Protein AF-E3S8G6-F1 (afdb_monomer_lite)

Organism: Pyrenophora teres f. teres (strain 0-1) (NCBI:txid861557)

Radius of gyration: 18.52 Å; chains: 1; bounding box: 47×44×38 Å

Structure (mmCIF, N/CA/C/O backbone):
data_AF-E3S8G6-F1
#
_entry.id   AF-E3S8G6-F1
#
loop_
_atom_site.group_PDB
_atom_site.id
_atom_site.type_symbol
_atom_site.label_atom_id
_atom_site.label_alt_id
_atom_site.label_comp_id
_atom_site.label_asym_id
_atom_site.label_entity_id
_atom_site.label_seq_id
_atom_site.pdbx_PDB_ins_code
_atom_site.Cartn_x
_atom_site.Cartn_y
_atom_site.Cartn_z
_atom_site.occupancy
_atom_site.B_iso_or_equiv
_atom_site.auth_seq_id
_atom_site.auth_comp_id
_atom_site.auth_asym_id
_atom_site.auth_atom_id
_atom_site.pdbx_PDB_model_num
ATOM 1 N N . SER A 1 1 ? -7.688 12.124 15.947 1.00 82.31 1 SER A N 1
ATOM 2 C CA . SER A 1 1 ? -6.945 12.184 14.666 1.00 82.31 1 SER A CA 1
ATOM 3 C C . SER A 1 1 ? -7.292 10.991 13.780 1.00 82.31 1 SER A C 1
ATOM 5 O O . SER A 1 1 ? -7.641 11.193 12.624 1.00 82.31 1 SER A O 1
ATOM 7 N N . ASP A 1 2 ? -7.275 9.770 14.323 1.00 87.44 2 ASP A N 1
ATOM 8 C CA . ASP A 1 2 ? -7.578 8.537 13.577 1.00 87.44 2 ASP A CA 1
ATOM 9 C C . ASP A 1 2 ? -9.004 8.498 13.005 1.00 87.44 2 ASP A C 1
ATOM 11 O O . ASP A 1 2 ? -9.159 8.309 11.802 1.00 87.44 2 ASP A O 1
ATOM 15 N N . ASP A 1 3 ? -10.029 8.768 13.822 1.00 86.94 3 ASP A N 1
ATOM 16 C CA . ASP A 1 3 ? -11.427 8.767 13.356 1.00 86.94 3 ASP A CA 1
ATOM 17 C C . ASP A 1 3 ? -11.673 9.793 12.244 1.00 86.94 3 ASP A C 1
ATOM 19 O O . ASP A 1 3 ? -12.422 9.531 11.305 1.00 86.94 3 ASP A O 1
ATOM 23 N N . GLN A 1 4 ? -10.993 10.945 12.312 1.00 89.44 4 GLN A N 1
ATOM 24 C CA . GLN A 1 4 ? -11.071 11.974 11.276 1.00 89.44 4 GLN A CA 1
ATOM 25 C C . GLN A 1 4 ? -10.463 11.485 9.958 1.00 89.44 4 GLN A C 1
ATOM 27 O O . GLN A 1 4 ? -11.096 11.627 8.921 1.00 89.44 4 GLN A O 1
ATOM 32 N N . GLU A 1 5 ? -9.272 10.876 9.986 1.00 89.81 5 GLU A N 1
ATOM 33 C CA . GLU A 1 5 ? -8.643 10.309 8.782 1.00 89.81 5 GLU A CA 1
ATOM 34 C C . GLU A 1 5 ? -9.530 9.219 8.161 1.00 89.81 5 GLU A C 1
ATOM 36 O O . GLU A 1 5 ? -9.729 9.195 6.947 1.00 89.81 5 GLU A O 1
ATOM 41 N N . ILE A 1 6 ? -10.101 8.329 8.978 1.00 91.50 6 ILE A N 1
ATOM 42 C CA . ILE A 1 6 ? -11.004 7.275 8.500 1.00 91.50 6 ILE A CA 1
ATOM 43 C C . ILE A 1 6 ? -12.270 7.877 7.886 1.00 91.50 6 ILE A C 1
ATOM 45 O O . ILE A 1 6 ? -12.623 7.515 6.764 1.00 91.50 6 ILE A O 1
ATOM 49 N N . SER A 1 7 ? -12.916 8.820 8.574 1.00 90.81 7 SER A N 1
ATOM 50 C CA . SER A 1 7 ? -14.113 9.509 8.082 1.00 90.81 7 SER A CA 1
ATOM 51 C C . SER A 1 7 ? -13.842 10.257 6.773 1.00 90.81 7 SER A C 1
ATOM 53 O O . SER A 1 7 ? -14.598 10.121 5.813 1.00 90.81 7 SER A O 1
ATOM 55 N N . ASP A 1 8 ? -12.711 10.960 6.677 1.00 91.50 8 ASP A N 1
ATOM 56 C CA . ASP A 1 8 ? -12.304 11.685 5.472 1.00 91.50 8 ASP A CA 1
ATOM 57 C C . ASP A 1 8 ? -12.075 10.738 4.285 1.00 91.50 8 ASP A C 1
ATOM 59 O O . ASP A 1 8 ? -12.489 11.026 3.158 1.00 91.50 8 ASP A O 1
ATOM 63 N N . LEU A 1 9 ? -11.413 9.599 4.513 1.00 91.38 9 LEU A N 1
ATOM 64 C CA . LEU A 1 9 ? -11.150 8.606 3.470 1.00 91.38 9 LEU A CA 1
ATOM 65 C C . LEU A 1 9 ? -12.433 7.898 3.014 1.00 91.38 9 LEU A C 1
ATOM 67 O O . LEU A 1 9 ? -12.609 7.684 1.811 1.00 91.38 9 LEU A O 1
ATOM 71 N N . VAL A 1 10 ? -13.341 7.586 3.942 1.00 92.31 10 VAL A N 1
ATOM 72 C CA . VAL A 1 10 ? -14.666 7.027 3.634 1.00 92.31 10 VAL A CA 1
ATOM 73 C C . VAL A 1 10 ? -15.509 8.043 2.863 1.00 92.31 10 VAL A C 1
ATOM 75 O O . VAL A 1 10 ? -16.046 7.708 1.810 1.00 92.31 10 VAL A O 1
ATOM 78 N N . GLY A 1 11 ? -15.557 9.302 3.308 1.00 90.94 11 GLY A N 1
ATOM 79 C CA . GLY A 1 11 ? -16.304 10.378 2.647 1.00 90.94 11 GLY A CA 1
ATOM 80 C C . GLY A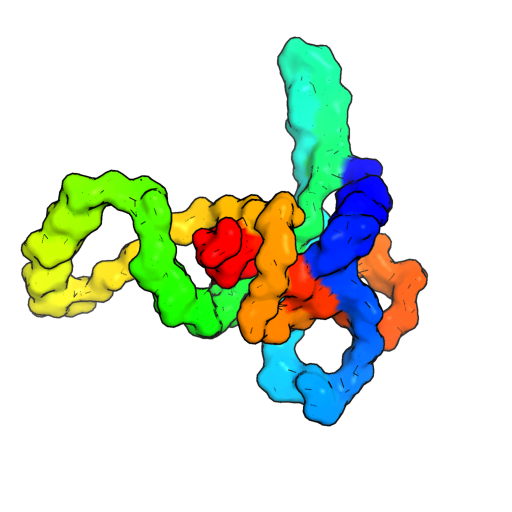 1 11 ? -15.817 10.675 1.225 1.00 90.94 11 GLY A C 1
ATOM 81 O O . GLY A 1 11 ? -16.601 11.053 0.358 1.00 90.94 11 GLY A O 1
ATOM 82 N N . ARG A 1 12 ? -14.530 10.438 0.942 1.00 90.12 12 ARG A N 1
ATOM 83 C CA . ARG A 1 12 ? -13.948 10.532 -0.411 1.00 90.12 12 ARG A CA 1
ATOM 84 C C . ARG A 1 12 ? -14.142 9.273 -1.262 1.00 90.12 12 ARG A C 1
ATOM 86 O O . ARG A 1 12 ? -13.749 9.268 -2.437 1.00 90.12 12 ARG A O 1
ATOM 93 N N . GLY A 1 13 ? -14.700 8.210 -0.687 1.00 91.62 13 GLY A N 1
ATOM 94 C CA . GLY A 1 13 ? -14.861 6.910 -1.331 1.00 91.62 13 GLY A CA 1
ATOM 95 C C . GLY A 1 13 ? -13.529 6.226 -1.638 1.00 91.62 13 GLY A C 1
ATOM 96 O O . GLY A 1 13 ? -13.418 5.540 -2.653 1.00 91.62 13 GLY A O 1
ATOM 97 N N . VAL A 1 14 ? -12.491 6.448 -0.821 1.00 91.94 14 VAL A N 1
ATOM 98 C CA . VAL A 1 14 ? -11.176 5.814 -1.027 1.00 91.94 14 VAL A CA 1
ATOM 99 C C . VAL A 1 14 ? -11.243 4.317 -0.758 1.00 91.94 14 VAL A C 1
ATOM 101 O O . VAL A 1 14 ? -10.601 3.532 -1.455 1.00 91.94 14 VAL A O 1
ATOM 104 N N . PHE A 1 15 ? -12.051 3.911 0.215 1.00 93.88 15 PHE A N 1
ATOM 105 C CA . PHE A 1 15 ? -12.361 2.518 0.490 1.00 93.88 15 PHE A CA 1
ATOM 106 C C . PHE A 1 15 ? -13.795 2.383 1.005 1.00 93.88 15 PHE A C 1
ATOM 108 O O . PHE A 1 15 ? -14.434 3.369 1.375 1.00 93.88 15 PHE A O 1
ATOM 115 N N . LYS A 1 16 ? -14.278 1.144 1.052 1.00 94.81 16 LYS A N 1
ATOM 116 C CA . LYS A 1 16 ? -15.536 0.759 1.699 1.00 94.81 16 LYS A CA 1
ATOM 117 C C . LYS A 1 16 ? -15.338 -0.475 2.571 1.00 94.81 16 LYS A C 1
ATOM 119 O O . LYS A 1 16 ? -14.364 -1.210 2.401 1.00 94.81 16 LYS A O 1
ATOM 124 N N . PHE A 1 17 ? -16.271 -0.695 3.487 1.00 95.00 17 PHE A N 1
ATOM 125 C CA . PHE A 1 17 ? -16.309 -1.886 4.327 1.00 95.00 17 PHE A CA 1
ATOM 126 C C . PHE A 1 17 ? -17.142 -2.973 3.648 1.00 95.00 17 PHE A C 1
ATOM 128 O O . PHE A 1 17 ? -18.256 -2.708 3.199 1.00 95.00 17 PHE A O 1
ATOM 135 N N . GLU A 1 18 ? -16.609 -4.188 3.571 1.00 94.81 18 GLU A N 1
ATOM 136 C CA . GLU A 1 18 ? -17.299 -5.345 2.996 1.00 94.81 18 GLU A CA 1
ATOM 137 C C . GLU A 1 18 ? -17.083 -6.583 3.859 1.00 94.81 18 GLU A C 1
ATOM 139 O O . GLU A 1 18 ? -15.996 -6.808 4.387 1.00 94.81 18 GLU A O 1
ATOM 144 N N . GLN A 1 19 ? -18.111 -7.419 3.984 1.00 95.06 19 GLN A N 1
ATOM 145 C CA . GLN A 1 19 ? -17.988 -8.684 4.697 1.00 95.06 19 GLN A CA 1
ATOM 146 C C . GLN A 1 19 ? -17.198 -9.690 3.853 1.00 95.06 19 GLN A C 1
ATOM 148 O O . GLN A 1 19 ? -17.402 -9.797 2.640 1.00 95.06 19 GLN A O 1
ATOM 153 N N . TYR A 1 20 ? -16.312 -10.463 4.485 1.00 94.06 20 TYR A N 1
ATOM 154 C CA . TYR A 1 20 ? -15.614 -11.540 3.794 1.00 94.06 20 TYR A CA 1
ATOM 155 C C . TYR A 1 20 ? -16.602 -12.544 3.182 1.00 94.06 20 TYR A C 1
ATOM 157 O O . TYR A 1 20 ? -17.445 -13.112 3.876 1.00 94.06 20 TYR A O 1
ATOM 165 N N . ASN A 1 21 ? -16.459 -12.786 1.878 1.00 93.25 21 ASN A N 1
ATOM 166 C CA . ASN A 1 21 ? -17.202 -13.788 1.132 1.00 93.25 21 ASN A CA 1
ATOM 167 C C . ASN A 1 21 ? -16.204 -14.716 0.437 1.00 93.25 21 ASN A C 1
ATOM 169 O O . ASN A 1 21 ? -15.461 -14.282 -0.438 1.00 93.25 21 ASN A O 1
ATOM 173 N N . GLU A 1 22 ? -16.205 -15.998 0.793 1.00 92.00 22 GLU A N 1
ATOM 174 C CA . GLU A 1 22 ? -15.256 -16.986 0.270 1.00 92.00 22 GLU A CA 1
ATOM 175 C C . GLU A 1 22 ? -15.305 -17.125 -1.260 1.00 92.00 22 GLU A C 1
ATOM 177 O O . GLU A 1 22 ? -14.261 -17.232 -1.903 1.00 92.00 22 GLU A O 1
ATOM 182 N N . LYS A 1 23 ? -16.494 -17.034 -1.871 1.00 90.44 23 LYS A N 1
ATOM 183 C CA . LYS A 1 23 ? -16.648 -17.147 -3.332 1.00 90.44 23 LYS A CA 1
ATOM 184 C C . LYS A 1 23 ? -15.999 -15.981 -4.077 1.00 90.44 23 LYS A C 1
ATOM 186 O O . LYS A 1 23 ? -15.457 -16.180 -5.160 1.00 90.44 23 LYS A O 1
ATOM 191 N N . LEU A 1 24 ? -16.070 -14.777 -3.508 1.00 88.19 24 LEU A N 1
ATOM 192 C CA . LEU A 1 24 ? -15.551 -13.554 -4.127 1.00 88.19 24 LEU A CA 1
ATOM 193 C C . LEU A 1 24 ? -14.091 -13.293 -3.745 1.00 88.19 24 LEU A C 1
ATOM 195 O O . LEU A 1 24 ? -13.304 -12.838 -4.568 1.00 88.19 24 LEU A O 1
ATOM 199 N N . HIS A 1 25 ? -13.725 -13.578 -2.497 1.00 92.06 25 HIS A N 1
ATOM 200 C CA . HIS A 1 25 ? -12.462 -13.149 -1.901 1.00 92.06 25 HIS A CA 1
ATOM 201 C C . HIS A 1 25 ? -11.467 -14.294 -1.702 1.00 92.06 25 HIS A C 1
ATOM 203 O O . HIS A 1 25 ? -10.288 -14.019 -1.517 1.00 92.06 25 HIS A O 1
ATOM 209 N N . GLY A 1 26 ? -11.882 -15.564 -1.779 1.00 87.75 26 GLY A N 1
ATOM 210 C CA . GLY A 1 26 ? -11.017 -16.707 -1.456 1.00 87.75 26 GLY A CA 1
ATOM 211 C C . GLY A 1 26 ? -9.777 -16.844 -2.350 1.00 87.75 26 GLY A C 1
ATOM 212 O O . GLY A 1 26 ? -8.779 -17.427 -1.940 1.00 87.75 26 GLY A O 1
ATOM 213 N N . ARG A 1 27 ? -9.809 -16.274 -3.562 1.00 89.31 27 ARG A N 1
ATOM 214 C CA . ARG A 1 27 ? -8.661 -16.229 -4.490 1.00 89.31 27 ARG A CA 1
ATOM 215 C C . ARG A 1 27 ? -7.914 -14.894 -4.475 1.00 89.31 27 ARG A C 1
ATOM 217 O O . ARG A 1 27 ? -6.881 -14.769 -5.129 1.00 89.31 27 ARG A O 1
ATOM 224 N N . ILE A 1 28 ? -8.436 -13.892 -3.770 1.00 90.19 28 ILE A N 1
ATOM 225 C CA . ILE A 1 28 ? -7.861 -12.550 -3.703 1.00 90.19 28 ILE A CA 1
ATOM 226 C C . ILE A 1 28 ? -6.995 -12.468 -2.453 1.00 90.19 28 ILE A C 1
ATOM 228 O O . ILE A 1 28 ? -7.409 -12.817 -1.349 1.00 90.19 28 ILE A O 1
ATOM 232 N N . ARG A 1 29 ? -5.772 -11.969 -2.610 1.00 90.69 29 ARG A N 1
ATOM 233 C CA . ARG A 1 29 ? -4.898 -11.729 -1.467 1.00 90.69 29 ARG A CA 1
ATOM 234 C C . ARG A 1 29 ? -5.466 -10.606 -0.599 1.00 90.69 29 ARG A C 1
ATOM 236 O O . ARG A 1 29 ? -5.666 -9.495 -1.080 1.00 90.69 29 ARG A O 1
ATOM 243 N N . ILE A 1 30 ? -5.623 -10.880 0.693 1.00 94.31 30 ILE A N 1
ATOM 244 C CA . ILE A 1 30 ? -6.017 -9.880 1.687 1.00 94.31 30 ILE A CA 1
ATOM 245 C C . ILE A 1 30 ? -4.754 -9.336 2.363 1.00 94.31 30 ILE A C 1
ATOM 247 O O . ILE A 1 30 ? -3.955 -10.078 2.939 1.00 94.31 30 ILE A O 1
ATOM 251 N N . PHE A 1 31 ? -4.540 -8.029 2.262 1.00 94.38 31 PHE A N 1
ATOM 252 C CA . PHE A 1 31 ? -3.405 -7.340 2.864 1.00 94.38 31 PHE A CA 1
ATOM 253 C C . PHE A 1 31 ? -3.662 -7.017 4.338 1.00 94.38 31 PHE A C 1
ATOM 255 O O . PHE A 1 31 ? -4.794 -6.898 4.793 1.00 94.38 31 PHE A O 1
ATOM 262 N N . LYS A 1 32 ? -2.596 -6.816 5.109 1.00 94.31 32 LYS A N 1
ATOM 263 C CA . LYS A 1 32 ? -2.717 -6.179 6.426 1.00 94.31 32 LYS A CA 1
ATOM 264 C C . LYS A 1 32 ? -2.821 -4.666 6.246 1.00 94.31 32 LYS A C 1
ATOM 266 O O . LYS A 1 32 ? -2.263 -4.123 5.290 1.00 94.31 32 LYS A O 1
ATOM 271 N N . SER A 1 33 ? -3.461 -3.976 7.178 1.00 94.12 33 SER A N 1
ATOM 272 C CA . SER A 1 33 ? -3.449 -2.514 7.249 1.00 94.12 33 SER A CA 1
ATOM 273 C C . SER A 1 33 ? -2.982 -2.052 8.630 1.00 94.12 33 SER A C 1
ATOM 275 O O . SER A 1 33 ? -2.859 -2.855 9.555 1.00 94.12 33 SER A O 1
ATOM 277 N N . ARG A 1 34 ? -2.606 -0.778 8.749 1.00 93.62 34 ARG A N 1
ATOM 278 C CA . ARG A 1 34 ? -2.321 -0.130 10.036 1.00 93.62 34 ARG A CA 1
ATOM 279 C C . ARG A 1 34 ? -2.508 1.376 9.936 1.00 93.62 34 ARG A C 1
ATOM 281 O O . ARG A 1 34 ? -2.286 1.946 8.864 1.00 93.62 34 ARG A O 1
ATOM 288 N N . LEU A 1 35 ? -2.805 2.013 11.060 1.00 92.44 35 LEU A N 1
ATOM 289 C CA . LEU A 1 35 ? -2.700 3.460 11.195 1.00 92.44 35 LEU A CA 1
ATOM 290 C C . LEU A 1 35 ? -1.260 3.852 11.544 1.00 92.44 35 LEU A C 1
ATOM 292 O O . LEU A 1 35 ? -0.569 3.187 12.316 1.00 92.44 35 LEU A O 1
ATOM 296 N N . VAL A 1 36 ? -0.773 4.916 10.914 1.00 90.81 36 VAL A N 1
ATOM 297 C CA . VAL A 1 36 ? 0.539 5.510 11.184 1.00 90.81 36 VAL A CA 1
ATOM 298 C C . VAL A 1 36 ? 0.314 6.939 11.644 1.00 90.81 36 VAL A C 1
ATOM 300 O O . VAL A 1 36 ? -0.217 7.752 10.892 1.00 90.81 36 VAL A O 1
ATOM 303 N N . ARG A 1 37 ? 0.741 7.237 12.871 1.00 91.19 37 ARG A N 1
ATOM 304 C CA . ARG A 1 37 ? 0.566 8.542 13.512 1.00 91.19 37 ARG A CA 1
ATOM 305 C C . ARG A 1 37 ? 1.864 9.339 13.458 1.00 91.19 37 ARG A C 1
ATOM 307 O O . ARG A 1 37 ? 2.947 8.794 13.660 1.00 91.19 37 ARG A O 1
ATOM 314 N N . GLU A 1 38 ? 1.753 10.632 13.195 1.00 90.00 38 GLU A N 1
ATOM 315 C CA . GLU A 1 38 ? 2.875 11.564 13.166 1.00 90.00 38 GLU A CA 1
ATOM 316 C C . GLU A 1 38 ? 2.441 12.933 13.703 1.00 90.00 38 GLU A C 1
ATOM 318 O O . GLU A 1 38 ? 1.345 13.407 13.412 1.00 90.00 38 GLU A O 1
ATOM 323 N N . VAL A 1 39 ? 3.322 13.607 14.447 1.00 90.12 39 VAL A N 1
ATOM 324 C CA . VAL A 1 39 ? 3.113 15.001 14.863 1.00 90.12 39 VAL A CA 1
ATOM 325 C C . VAL A 1 39 ? 3.762 15.939 13.845 1.00 90.12 39 VAL A C 1
ATOM 327 O O . VAL A 1 39 ? 4.980 15.904 13.638 1.00 90.12 39 VAL A O 1
ATOM 330 N N . LYS A 1 40 ? 2.953 16.793 13.212 1.00 88.19 40 LYS A N 1
ATOM 331 C CA . LYS A 1 40 ? 3.378 17.821 12.246 1.00 88.19 40 LYS A CA 1
ATOM 332 C C . LYS A 1 40 ? 3.329 19.216 12.876 1.00 88.19 40 LYS A C 1
ATOM 334 O O . LYS A 1 40 ? 2.774 19.386 13.951 1.00 88.19 40 LYS A O 1
ATOM 339 N N . GLY A 1 41 ? 3.928 20.213 12.216 1.00 85.25 41 GLY A N 1
ATOM 340 C CA . GLY A 1 41 ? 3.870 21.612 12.672 1.00 85.25 41 GLY A CA 1
ATOM 341 C C . GLY A 1 41 ? 4.703 21.914 13.923 1.00 85.25 41 GLY A C 1
ATOM 342 O O . GLY A 1 41 ? 4.372 22.832 14.663 1.00 85.25 41 GLY A O 1
ATOM 343 N N . LYS A 1 42 ? 5.778 21.147 14.167 1.00 85.38 42 LYS A N 1
ATOM 344 C CA . LYS A 1 42 ? 6.588 21.218 15.401 1.00 85.38 42 LYS A CA 1
ATOM 345 C C . LYS A 1 42 ? 7.149 22.612 15.719 1.00 85.38 42 LYS A C 1
ATOM 347 O O . LYS A 1 42 ? 7.363 22.912 16.882 1.00 85.38 42 LYS A O 1
ATOM 352 N N . THR A 1 43 ? 7.397 23.435 14.703 1.00 85.50 43 THR A N 1
ATOM 353 C CA . THR A 1 43 ? 7.960 24.788 14.837 1.00 85.50 43 THR A CA 1
ATOM 354 C C . THR A 1 43 ? 6.914 25.885 15.024 1.00 85.50 43 THR A C 1
ATOM 356 O O . THR A 1 43 ? 7.280 27.001 15.370 1.00 85.50 43 THR A O 1
ATOM 359 N N . THR A 1 44 ? 5.6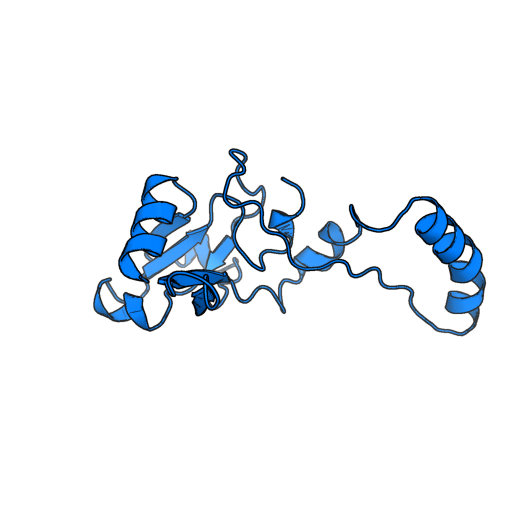31 25.600 14.786 1.00 87.56 44 THR A N 1
ATOM 360 C CA . THR A 1 44 ? 4.545 26.582 14.908 1.00 87.56 44 THR A CA 1
ATOM 361 C C . THR A 1 44 ? 3.501 26.096 15.905 1.00 87.56 44 THR A C 1
ATOM 363 O O . THR A 1 44 ? 3.624 26.342 17.100 1.00 87.56 44 THR A O 1
ATOM 366 N N . LYS A 1 45 ? 2.487 25.368 15.431 1.00 88.62 45 LYS A N 1
ATOM 367 C CA . LYS A 1 45 ? 1.451 24.740 16.247 1.00 88.62 45 LYS A CA 1
ATOM 368 C C . LYS A 1 45 ? 1.445 23.240 15.947 1.00 88.62 45 LYS A C 1
ATOM 370 O O . LYS A 1 45 ? 0.988 22.851 14.867 1.00 88.62 45 LYS A O 1
ATOM 375 N N . PRO A 1 46 ? 1.953 22.403 16.867 1.00 89.88 46 PRO A N 1
ATOM 376 C CA . PRO A 1 46 ? 1.945 20.962 16.690 1.00 89.88 46 PRO A CA 1
ATOM 377 C C . PRO A 1 46 ? 0.522 20.432 16.500 1.00 89.88 46 PRO A C 1
ATOM 379 O O . PRO A 1 46 ? -0.393 20.828 17.221 1.00 89.88 46 PRO A O 1
ATOM 382 N N . TYR A 1 47 ? 0.337 19.530 15.540 1.00 90.12 47 TYR A N 1
ATOM 383 C CA . TYR A 1 47 ? -0.929 18.832 15.334 1.00 90.12 47 TYR A CA 1
ATOM 384 C C . TYR A 1 47 ? -0.702 17.358 15.000 1.00 90.12 47 TYR A C 1
ATOM 386 O O . TYR A 1 47 ? 0.278 16.987 14.346 1.00 90.12 47 TYR A O 1
ATOM 394 N N . GLU A 1 48 ? -1.626 16.515 15.455 1.00 90.62 48 GLU A N 1
ATOM 395 C CA . GLU A 1 48 ? -1.602 15.076 15.209 1.00 90.62 48 GLU A CA 1
ATOM 396 C C . GLU A 1 48 ? -2.164 14.748 13.832 1.00 90.62 48 GLU A C 1
ATOM 398 O O . GLU A 1 48 ? -3.298 15.103 13.500 1.00 90.62 48 GLU A O 1
ATOM 403 N N . LYS A 1 49 ? -1.396 13.998 13.049 1.00 90.25 49 LYS A N 1
ATOM 404 C CA . LYS A 1 49 ? -1.815 13.482 11.754 1.00 90.25 49 LYS A CA 1
ATOM 405 C C . LYS A 1 49 ? -1.773 11.964 11.769 1.00 90.25 49 LYS A C 1
ATOM 407 O O . LYS A 1 49 ? -0.733 11.381 12.068 1.00 90.25 49 LYS A O 1
ATOM 412 N N . SER A 1 50 ? -2.878 11.341 11.392 1.00 91.69 50 SER A N 1
ATOM 413 C CA . SER A 1 50 ? -2.951 9.903 11.159 1.00 91.69 50 SER A CA 1
ATOM 414 C C . SER A 1 50 ? -2.965 9.600 9.667 1.00 91.69 50 SER A C 1
ATOM 416 O O . SER A 1 50 ? -3.346 10.446 8.860 1.00 91.69 50 SER A O 1
ATOM 418 N N . ARG A 1 51 ? -2.491 8.417 9.285 1.00 90.69 51 ARG A N 1
ATOM 419 C CA . ARG A 1 51 ? -2.548 7.900 7.914 1.00 90.69 51 ARG A CA 1
ATOM 420 C C . ARG A 1 51 ? -2.900 6.430 7.944 1.00 90.69 51 ARG A C 1
ATOM 422 O O . ARG A 1 51 ? -2.173 5.643 8.554 1.00 90.69 51 ARG A O 1
ATOM 429 N N . LEU A 1 52 ? -3.939 6.043 7.214 1.00 92.25 52 LEU A N 1
ATOM 430 C CA . LEU A 1 52 ? -4.209 4.633 6.951 1.00 92.25 52 LEU A CA 1
ATOM 431 C C . LEU A 1 52 ? -3.245 4.108 5.881 1.00 92.25 52 LEU A C 1
ATOM 433 O O . LEU A 1 52 ? -3.103 4.688 4.804 1.00 92.25 52 LEU A O 1
ATOM 437 N N . VAL A 1 53 ? -2.564 3.003 6.182 1.00 91.19 53 VAL A N 1
ATOM 438 C CA . VAL A 1 53 ? -1.527 2.432 5.319 1.00 91.19 53 VAL A CA 1
ATOM 439 C C . VAL A 1 53 ? -1.778 0.948 5.076 1.00 91.19 53 VAL A C 1
ATOM 441 O O . VAL A 1 53 ? -1.929 0.173 6.022 1.00 91.19 53 VAL A O 1
ATOM 444 N N . ILE A 1 54 ? -1.727 0.535 3.807 1.00 91.94 54 ILE A N 1
ATOM 445 C CA . ILE A 1 54 ? -1.805 -0.876 3.413 1.00 91.94 54 ILE A CA 1
ATOM 446 C C . ILE A 1 54 ? -0.409 -1.500 3.417 1.00 91.94 54 ILE A C 1
ATOM 448 O O . ILE A 1 54 ? 0.565 -0.927 2.936 1.00 91.94 54 ILE A O 1
ATOM 452 N N . GLN A 1 55 ? -0.266 -2.708 3.948 1.00 89.75 55 GLN A N 1
ATOM 453 C CA . GLN A 1 55 ? 1.015 -3.412 3.999 1.00 89.75 55 GLN A CA 1
ATOM 454 C C . GLN A 1 55 ? 1.300 -4.153 2.679 1.00 89.75 55 GLN A C 1
ATOM 456 O O . GLN A 1 55 ? 1.427 -5.375 2.641 1.00 89.75 55 GLN A O 1
ATOM 461 N N . GLY A 1 56 ? 1.448 -3.399 1.585 1.00 83.19 56 GLY A N 1
ATOM 462 C CA . GLY A 1 56 ? 1.681 -3.916 0.228 1.00 83.19 56 GLY A CA 1
ATOM 463 C C . GLY A 1 56 ? 3.097 -4.441 -0.059 1.00 83.19 56 GLY A C 1
ATOM 464 O O . GLY A 1 56 ? 3.429 -4.710 -1.209 1.00 83.19 56 GLY A O 1
ATOM 465 N N . TYR A 1 57 ? 3.968 -4.605 0.949 1.00 77.00 57 TYR A N 1
ATOM 466 C CA . TYR A 1 57 ? 5.351 -5.067 0.728 1.00 77.00 57 TYR A CA 1
ATOM 467 C C . TYR A 1 57 ? 5.414 -6.439 0.042 1.00 77.00 57 TYR A C 1
ATOM 469 O O . TYR A 1 57 ? 6.316 -6.677 -0.756 1.00 77.00 57 TYR A O 1
ATOM 477 N N . GLN A 1 58 ? 4.454 -7.321 0.307 1.00 73.44 58 GLN A N 1
ATOM 478 C CA . GLN A 1 58 ? 4.359 -8.641 -0.321 1.00 73.44 58 GLN A CA 1
ATOM 479 C C . GLN A 1 58 ? 3.344 -8.685 -1.480 1.00 73.44 58 GLN A C 1
ATOM 481 O O . GLN A 1 58 ? 2.864 -9.758 -1.831 1.00 73.44 58 GLN A O 1
ATOM 486 N N . ASP A 1 59 ? 2.980 -7.543 -2.069 1.00 83.00 59 ASP A N 1
ATOM 487 C CA . ASP A 1 59 ? 2.202 -7.527 -3.314 1.00 83.00 59 ASP A CA 1
ATOM 488 C C . ASP A 1 59 ? 3.055 -8.125 -4.443 1.00 83.00 59 ASP A C 1
ATOM 490 O O . ASP A 1 59 ? 4.097 -7.568 -4.777 1.00 83.00 59 ASP A O 1
ATOM 494 N N . TYR A 1 60 ? 2.648 -9.265 -5.006 1.00 80.00 60 TYR A N 1
ATOM 495 C CA . TYR A 1 60 ? 3.349 -9.888 -6.135 1.00 80.00 60 TYR A CA 1
ATOM 496 C C . TYR A 1 60 ? 3.117 -9.121 -7.443 1.00 80.00 60 TYR A C 1
ATOM 498 O O . TYR A 1 60 ? 4.025 -8.993 -8.257 1.00 80.00 60 TYR A O 1
ATOM 506 N N . GLY A 1 61 ? 1.937 -8.520 -7.621 1.00 75.06 61 GLY A N 1
ATOM 507 C CA . GLY A 1 61 ? 1.618 -7.751 -8.827 1.00 75.06 61 GLY A CA 1
ATOM 508 C C . GLY A 1 61 ? 2.370 -6.421 -8.921 1.00 75.06 61 GLY A C 1
ATOM 509 O O . GLY A 1 61 ? 2.367 -5.789 -9.975 1.00 75.06 61 GLY A O 1
ATOM 510 N N . LYS A 1 62 ? 3.069 -6.010 -7.854 1.00 75.25 62 LYS A N 1
ATOM 511 C CA . LYS A 1 62 ? 3.923 -4.816 -7.876 1.00 75.25 62 LYS A CA 1
ATOM 512 C C . LYS A 1 62 ? 5.061 -4.922 -8.893 1.00 75.25 62 LYS A C 1
ATOM 514 O O . LYS A 1 62 ? 5.537 -3.889 -9.339 1.00 75.25 62 LYS A O 1
ATOM 519 N N . GLU A 1 63 ? 5.517 -6.129 -9.238 1.00 70.50 63 GLU A N 1
ATOM 520 C CA . GLU A 1 63 ? 6.649 -6.317 -10.157 1.00 70.50 63 GLU A CA 1
ATOM 521 C C . GLU A 1 63 ? 6.337 -5.791 -11.558 1.00 70.50 63 GLU A C 1
ATOM 523 O O . GLU A 1 63 ? 7.176 -5.126 -12.154 1.00 70.50 63 GLU A O 1
ATOM 528 N N . ALA A 1 64 ? 5.108 -5.993 -12.039 1.00 69.19 64 ALA A N 1
ATOM 529 C CA . ALA A 1 64 ? 4.662 -5.447 -13.317 1.00 69.19 64 ALA A CA 1
ATOM 530 C C . ALA A 1 64 ? 4.467 -3.918 -13.266 1.00 69.19 64 ALA A C 1
ATOM 532 O O . ALA A 1 64 ? 4.746 -3.224 -14.241 1.00 69.19 64 ALA A O 1
ATOM 533 N N . ILE A 1 65 ? 4.016 -3.388 -12.122 1.00 68.12 65 ILE A N 1
ATOM 534 C CA . ILE A 1 65 ? 3.629 -1.975 -11.952 1.00 68.12 65 ILE A CA 1
ATOM 535 C C . ILE A 1 65 ? 4.843 -1.065 -11.725 1.00 68.12 65 ILE A C 1
ATOM 537 O O . ILE A 1 65 ? 4.947 -0.002 -12.329 1.00 68.12 65 ILE A O 1
ATOM 541 N N . LEU A 1 66 ? 5.785 -1.483 -10.874 1.00 60.44 66 LEU A N 1
ATOM 542 C CA . LEU A 1 66 ? 6.942 -0.678 -10.458 1.00 60.44 66 LEU A CA 1
ATOM 543 C C . LEU A 1 66 ? 8.037 -0.559 -11.536 1.00 60.44 66 LEU A C 1
ATOM 545 O O . LEU A 1 66 ? 9.093 0.015 -11.279 1.00 60.44 66 LEU A O 1
ATOM 549 N N . THR A 1 67 ? 7.802 -1.079 -12.742 1.00 54.38 67 THR A N 1
ATOM 550 C CA . THR A 1 67 ? 8.669 -0.842 -13.909 1.00 54.38 67 THR A CA 1
ATOM 551 C C . THR A 1 67 ? 8.620 0.613 -14.382 1.00 54.38 67 THR A C 1
ATOM 553 O O . THR A 1 67 ? 9.555 1.081 -15.028 1.00 54.38 67 THR A O 1
ATOM 556 N N . GLN A 1 68 ? 7.564 1.346 -14.022 1.00 50.09 68 GLN A N 1
ATOM 557 C CA . GLN A 1 68 ? 7.399 2.763 -14.323 1.00 50.09 68 GLN A CA 1
ATOM 558 C C . GLN A 1 68 ? 7.892 3.592 -13.128 1.00 50.09 68 GLN A C 1
ATOM 560 O O . GLN A 1 68 ? 7.233 3.661 -12.094 1.00 50.09 68 GLN A O 1
ATOM 565 N N . SER A 1 69 ? 9.073 4.205 -13.247 1.00 51.62 69 SER A N 1
ATOM 566 C CA . SER A 1 69 ? 9.582 5.154 -12.249 1.00 51.62 69 SER A CA 1
ATOM 567 C C . SER A 1 69 ? 9.368 6.587 -12.748 1.00 51.62 69 SER A C 1
ATOM 569 O O . SER A 1 69 ? 10.080 7.013 -13.663 1.00 51.62 69 SER A O 1
ATOM 571 N N . PRO A 1 70 ? 8.415 7.345 -12.174 1.00 49.97 70 PRO A N 1
ATOM 572 C CA . PRO A 1 70 ? 8.167 8.725 -12.587 1.0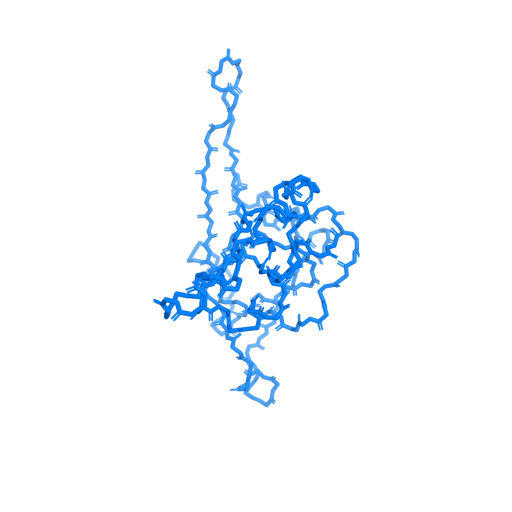0 49.97 70 PRO A CA 1
ATOM 573 C C . PRO A 1 70 ? 9.258 9.702 -12.111 1.00 49.97 70 PRO A C 1
ATOM 575 O O . PRO A 1 70 ? 9.347 10.808 -12.639 1.00 49.97 70 PRO A O 1
ATOM 578 N N . THR A 1 71 ? 10.109 9.309 -11.154 1.00 53.03 71 THR A N 1
ATOM 579 C CA . THR A 1 71 ? 11.004 10.241 -10.436 1.00 53.03 71 THR A CA 1
ATOM 580 C C . THR A 1 71 ? 12.490 10.085 -10.781 1.00 53.03 71 THR A C 1
ATOM 582 O O . THR A 1 71 ? 13.328 10.823 -10.264 1.00 53.03 71 THR A O 1
ATOM 585 N N . ILE A 1 72 ? 12.861 9.171 -11.685 1.00 61.06 72 ILE A N 1
ATOM 586 C CA . ILE A 1 72 ? 14.234 9.118 -12.209 1.00 61.06 72 ILE A CA 1
ATOM 587 C C . ILE A 1 72 ? 14.347 10.106 -13.371 1.00 61.06 72 ILE A C 1
ATOM 589 O O . ILE A 1 72 ? 13.661 9.975 -14.385 1.00 61.06 72 ILE A O 1
ATOM 593 N N . GLN A 1 73 ? 15.245 11.086 -13.243 1.00 58.62 73 GLN A N 1
ATOM 594 C CA . GLN A 1 73 ? 15.552 12.016 -14.329 1.00 58.62 73 GLN A CA 1
ATOM 595 C C . GLN A 1 73 ? 15.949 11.246 -15.601 1.00 58.62 73 GLN A C 1
ATOM 597 O O . GLN A 1 73 ? 16.659 10.240 -15.543 1.00 58.62 73 GLN A O 1
ATOM 602 N N . ARG A 1 74 ? 15.535 11.741 -16.776 1.00 57.50 74 ARG A N 1
ATOM 603 C CA . ARG A 1 74 ? 15.806 11.090 -18.077 1.00 57.50 74 ARG A CA 1
ATOM 604 C C . ARG A 1 74 ? 17.292 10.760 -18.295 1.00 57.50 74 ARG A C 1
ATOM 606 O O . ARG A 1 74 ? 17.604 9.763 -18.941 1.00 57.50 74 ARG A O 1
ATOM 613 N N . CYS A 1 75 ? 18.210 11.564 -17.754 1.00 68.06 75 CYS A N 1
ATOM 614 C CA . CYS A 1 75 ? 19.652 11.303 -17.801 1.00 68.06 75 CYS A CA 1
ATOM 615 C C . CYS A 1 75 ? 20.053 10.055 -16.994 1.00 68.06 75 CYS A C 1
ATOM 617 O O . CYS A 1 75 ? 20.768 9.198 -17.510 1.00 68.06 75 CYS A O 1
ATOM 619 N N . SER A 1 76 ? 19.541 9.901 -15.775 1.00 73.19 76 SER A N 1
ATOM 620 C CA . SER A 1 76 ? 19.788 8.738 -14.923 1.00 73.19 76 SER A CA 1
ATOM 621 C C . SER A 1 76 ? 19.190 7.455 -15.512 1.00 73.19 76 SER A C 1
ATOM 623 O O . SER A 1 76 ? 19.831 6.411 -15.448 1.00 73.19 76 SER A O 1
ATOM 625 N N . GLN A 1 77 ? 18.021 7.524 -16.166 1.00 73.44 77 GLN A N 1
ATOM 626 C CA . GLN A 1 77 ? 17.451 6.371 -16.882 1.00 73.44 77 GLN A CA 1
ATOM 627 C C . GLN A 1 77 ? 18.380 5.892 -18.008 1.00 73.44 77 GLN A C 1
ATOM 629 O O . GLN A 1 77 ? 18.646 4.698 -18.124 1.00 73.44 77 GLN A O 1
ATOM 634 N N . ARG A 1 78 ? 18.921 6.822 -18.808 1.00 79.62 78 ARG A N 1
ATOM 635 C CA . ARG A 1 78 ? 19.859 6.503 -19.899 1.00 79.62 78 ARG A CA 1
ATOM 636 C C . ARG A 1 78 ? 21.150 5.866 -19.388 1.00 79.62 78 ARG A C 1
ATOM 638 O O . ARG A 1 78 ? 21.603 4.892 -19.976 1.00 79.62 78 ARG A O 1
ATOM 645 N N . LEU A 1 79 ? 21.695 6.373 -18.282 1.00 83.00 79 LEU A N 1
ATOM 646 C CA . LEU A 1 79 ? 22.890 5.813 -17.645 1.00 83.00 79 LEU A CA 1
ATOM 647 C C . LEU A 1 79 ? 22.653 4.385 -17.125 1.00 83.00 79 LEU A C 1
ATOM 649 O O . LEU A 1 79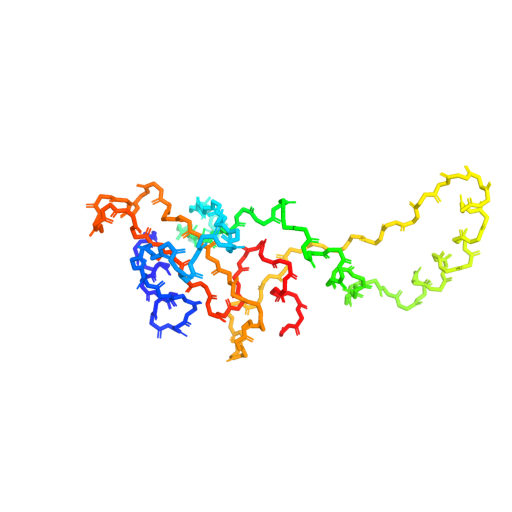 ? 23.486 3.501 -17.312 1.00 83.00 79 LEU A O 1
ATOM 653 N N . ILE A 1 80 ? 21.502 4.135 -16.496 1.00 83.31 80 ILE A N 1
ATOM 654 C CA . ILE A 1 80 ? 21.140 2.789 -16.032 1.00 83.31 80 ILE A CA 1
ATOM 655 C C . ILE A 1 80 ? 21.003 1.840 -17.230 1.00 83.31 80 ILE A C 1
ATOM 657 O O . ILE A 1 80 ? 21.549 0.740 -17.199 1.00 83.31 80 ILE A O 1
ATOM 661 N N . MET A 1 81 ? 20.344 2.280 -18.306 1.00 81.62 81 MET A N 1
ATOM 662 C CA . MET A 1 81 ? 20.200 1.493 -19.535 1.00 81.62 81 MET A CA 1
ATOM 663 C C . MET A 1 81 ? 21.544 1.187 -20.205 1.00 81.62 81 MET A C 1
ATOM 665 O O . MET A 1 81 ? 21.713 0.084 -20.716 1.00 81.62 81 MET A O 1
ATOM 669 N N . SER A 1 82 ? 22.514 2.109 -20.179 1.00 89.88 82 SER A N 1
ATOM 670 C CA . SER A 1 82 ? 23.847 1.848 -20.740 1.00 89.88 82 SER A CA 1
ATOM 671 C C . SER A 1 82 ? 24.661 0.849 -19.914 1.00 89.88 82 SER A C 1
ATOM 673 O O . SER A 1 82 ? 25.468 0.114 -20.471 1.00 89.88 82 SER A O 1
ATOM 675 N N . LEU A 1 83 ? 24.455 0.807 -18.593 1.00 88.81 83 LEU A N 1
ATOM 676 C CA . LEU A 1 83 ? 25.177 -0.093 -17.685 1.00 88.81 83 LEU A CA 1
ATOM 677 C C . LEU A 1 83 ? 24.518 -1.475 -17.557 1.00 88.81 83 LEU A C 1
ATOM 679 O O . LEU A 1 83 ? 25.200 -2.456 -17.260 1.00 88.81 83 LEU A O 1
ATOM 683 N N . ALA A 1 84 ? 23.207 -1.569 -17.792 1.00 88.50 84 ALA A N 1
ATOM 684 C CA . ALA A 1 84 ? 22.434 -2.794 -17.602 1.00 88.50 84 ALA A CA 1
ATOM 685 C C . ALA A 1 84 ? 23.009 -4.033 -18.324 1.00 88.50 84 ALA A C 1
ATOM 687 O O . ALA A 1 84 ? 23.090 -5.075 -17.674 1.00 88.50 84 ALA A O 1
ATOM 688 N N . PRO A 1 85 ? 23.473 -3.970 -19.592 1.00 91.19 85 PRO A N 1
ATOM 689 C CA . PRO A 1 85 ? 24.014 -5.145 -20.280 1.00 91.19 85 PRO A CA 1
ATOM 690 C C . PRO A 1 85 ? 25.245 -5.740 -19.585 1.00 91.19 85 PRO A C 1
ATOM 692 O O . PRO A 1 85 ? 25.327 -6.954 -19.413 1.00 91.19 85 PRO A O 1
ATOM 695 N N . ALA A 1 86 ? 26.173 -4.889 -19.135 1.00 92.38 86 ALA A N 1
ATOM 696 C CA . ALA A 1 86 ? 27.379 -5.322 -18.432 1.00 92.38 86 ALA A CA 1
ATOM 697 C C . ALA A 1 86 ? 27.047 -5.911 -17.052 1.00 92.38 86 ALA A C 1
ATOM 699 O O . ALA A 1 86 ? 27.613 -6.921 -16.645 1.00 92.38 86 ALA A O 1
ATOM 700 N N . LEU A 1 87 ? 26.083 -5.313 -16.345 1.00 88.38 87 LEU A N 1
ATOM 701 C CA . LEU A 1 87 ? 25.628 -5.817 -15.050 1.00 88.38 87 LEU A 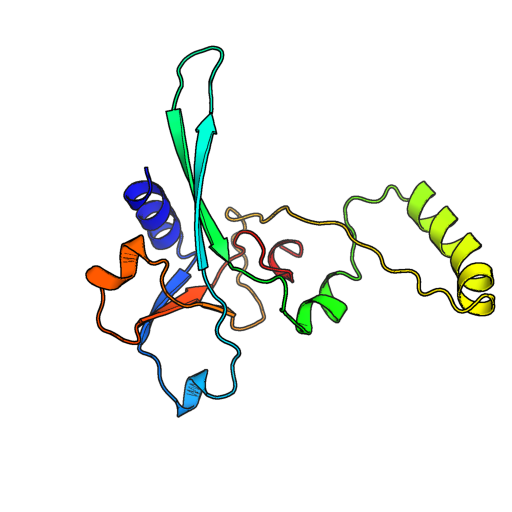CA 1
ATOM 702 C C . LEU A 1 87 ? 24.962 -7.197 -15.180 1.00 88.38 87 LEU A C 1
ATOM 704 O O . LEU A 1 87 ? 25.251 -8.085 -14.382 1.00 88.38 87 LEU A O 1
ATOM 708 N N . ILE A 1 88 ? 24.135 -7.398 -16.211 1.00 91.38 88 ILE A N 1
ATOM 709 C CA . ILE A 1 88 ? 23.470 -8.681 -16.485 1.00 91.38 88 ILE A CA 1
ATOM 710 C C . ILE A 1 88 ? 24.490 -9.772 -16.831 1.00 91.38 88 ILE A C 1
ATOM 712 O O . ILE A 1 88 ? 24.371 -10.887 -16.325 1.00 91.38 88 ILE A O 1
ATOM 716 N N . GLN A 1 89 ? 25.512 -9.462 -17.637 1.00 92.56 89 GLN A N 1
ATOM 717 C CA . GLN A 1 89 ? 26.590 -10.412 -17.955 1.00 92.56 89 GLN A CA 1
ATOM 718 C C . GLN A 1 89 ? 27.371 -10.852 -16.710 1.00 92.56 89 GLN A C 1
ATOM 720 O O . GLN A 1 89 ? 27.768 -12.008 -16.610 1.00 92.56 89 GLN A O 1
ATOM 725 N N . SER A 1 90 ? 27.513 -9.966 -15.725 1.00 91.38 90 SER A N 1
ATOM 726 C CA . SER A 1 90 ? 28.108 -10.271 -14.419 1.00 91.38 90 SER A CA 1
ATOM 727 C C . SER A 1 90 ? 27.140 -10.959 -13.441 1.00 91.38 90 SER A C 1
ATOM 729 O O . SER A 1 90 ? 27.419 -11.029 -12.245 1.00 91.38 90 SER A O 1
ATOM 731 N N . GLY A 1 91 ? 25.983 -11.437 -13.912 1.00 90.25 91 GLY A N 1
ATOM 732 C CA . GLY A 1 91 ? 24.985 -12.136 -13.099 1.00 90.25 91 GLY A CA 1
ATOM 733 C C . GLY A 1 91 ? 24.149 -11.229 -12.187 1.00 90.25 91 GLY A C 1
ATOM 734 O O . GLY A 1 91 ? 23.450 -11.727 -11.304 1.00 90.25 91 GLY A O 1
ATOM 735 N N . MET A 1 92 ? 24.196 -9.905 -12.370 1.00 85.75 92 MET A N 1
ATOM 736 C CA . MET A 1 92 ? 23.448 -8.948 -11.552 1.00 85.75 92 MET A CA 1
ATOM 737 C C . MET A 1 92 ? 22.112 -8.566 -12.200 1.00 85.75 92 MET A C 1
ATOM 739 O O . MET A 1 92 ? 22.023 -8.292 -13.394 1.00 85.75 92 MET A O 1
ATOM 743 N N . SER A 1 93 ? 21.054 -8.471 -11.389 1.00 78.62 93 SER A N 1
ATOM 744 C CA . SER A 1 93 ? 19.742 -7.988 -11.835 1.00 78.62 93 SER A CA 1
ATOM 745 C C . SER A 1 93 ? 19.570 -6.493 -11.543 1.00 78.62 93 SER A C 1
ATOM 747 O O . SER A 1 93 ? 19.654 -6.089 -10.380 1.00 78.62 93 SER A O 1
ATOM 749 N N . VAL A 1 94 ? 19.247 -5.683 -12.555 1.00 70.38 94 VAL A N 1
ATOM 750 C CA . VAL A 1 94 ? 18.855 -4.278 -12.358 1.00 70.38 94 VAL A CA 1
ATOM 751 C C . VAL A 1 94 ? 17.398 -4.224 -11.910 1.00 70.38 94 VAL A C 1
ATOM 753 O O . VAL A 1 94 ? 16.504 -4.699 -12.605 1.00 70.38 94 VAL A O 1
ATOM 756 N N . LYS A 1 95 ? 17.149 -3.637 -10.739 1.00 65.75 95 LYS A N 1
ATOM 757 C CA . LYS A 1 95 ? 15.799 -3.407 -10.216 1.00 65.75 95 LYS A CA 1
ATOM 758 C C . LYS A 1 95 ? 15.622 -1.914 -9.993 1.00 65.75 95 LYS A C 1
ATOM 760 O O . LYS A 1 95 ? 16.344 -1.327 -9.192 1.00 65.75 95 LYS A O 1
ATOM 765 N N . LEU A 1 96 ? 14.666 -1.301 -10.684 1.00 60.28 96 LEU A N 1
ATOM 766 C CA . LEU A 1 96 ? 14.248 0.057 -10.360 1.00 60.28 96 LEU A CA 1
ATOM 767 C C . LEU A 1 96 ? 13.397 0.003 -9.091 1.00 60.28 96 LEU A C 1
ATOM 769 O O . LEU A 1 96 ? 12.503 -0.834 -8.954 1.00 60.28 96 LEU A O 1
ATOM 773 N N . ARG A 1 97 ? 13.683 0.890 -8.142 1.00 50.47 97 ARG A N 1
ATOM 774 C CA . ARG A 1 97 ? 12.756 1.176 -7.054 1.00 50.47 97 ARG A CA 1
ATOM 775 C C . ARG A 1 97 ? 12.639 2.670 -6.914 1.00 50.47 97 ARG A C 1
ATOM 777 O O . ARG A 1 97 ? 13.576 3.332 -6.489 1.00 50.47 97 ARG A O 1
ATOM 784 N N . ASP A 1 98 ? 11.449 3.148 -7.208 1.00 46.72 98 ASP A N 1
ATOM 785 C CA . ASP A 1 98 ? 10.959 4.378 -6.638 1.00 46.72 98 ASP A CA 1
ATOM 786 C C . ASP A 1 98 ? 9.752 4.027 -5.763 1.00 46.72 98 ASP A C 1
ATOM 788 O O . ASP A 1 98 ? 8.932 3.179 -6.123 1.00 46.72 98 ASP A O 1
ATOM 792 N N . ILE A 1 99 ? 9.715 4.565 -4.546 1.00 54.56 99 ILE A N 1
ATOM 793 C CA . ILE A 1 99 ? 8.688 4.269 -3.546 1.00 54.56 99 ILE A CA 1
ATOM 794 C C . ILE A 1 99 ? 8.286 5.589 -2.892 1.00 54.56 99 ILE A C 1
ATOM 796 O O . ILE A 1 99 ? 9.126 6.314 -2.373 1.00 54.56 99 ILE A O 1
ATOM 800 N N . THR A 1 100 ? 6.983 5.865 -2.853 1.00 51.09 100 THR A N 1
ATOM 801 C CA . THR A 1 100 ? 6.101 5.936 -1.659 1.00 51.09 100 THR A CA 1
ATOM 802 C C . THR A 1 100 ? 4.974 6.951 -1.820 1.00 51.09 100 THR A C 1
ATOM 804 O O . THR A 1 100 ? 4.234 7.170 -0.862 1.00 51.09 100 THR A O 1
ATOM 807 N N . GLN A 1 101 ? 4.802 7.588 -2.974 1.00 55.47 101 GLN A N 1
ATOM 808 C CA . GLN A 1 101 ? 3.707 8.536 -3.103 1.00 55.47 101 GLN A CA 1
ATOM 809 C C . GLN A 1 101 ? 2.434 7.803 -3.515 1.00 55.47 101 GLN A C 1
ATOM 811 O O . GLN A 1 101 ? 2.328 7.255 -4.604 1.00 55.47 101 GLN A O 1
ATOM 816 N N . ALA A 1 102 ? 1.482 7.751 -2.590 1.00 60.66 102 ALA A N 1
ATOM 817 C CA . ALA A 1 102 ? 0.093 7.576 -2.961 1.00 60.66 102 ALA A CA 1
ATOM 818 C C . ALA A 1 102 ? -0.489 8.966 -3.189 1.00 60.66 102 ALA A C 1
ATOM 820 O O . ALA A 1 102 ? -0.221 9.877 -2.398 1.00 60.66 102 ALA A O 1
ATOM 821 N N . TYR A 1 103 ? -1.300 9.105 -4.229 1.00 67.50 103 TYR A N 1
ATOM 822 C CA . TYR A 1 103 ? -2.119 10.285 -4.466 1.00 67.50 103 TYR A CA 1
ATOM 823 C C . TYR A 1 103 ? -3.551 9.983 -4.004 1.00 67.50 103 TYR A C 1
ATOM 825 O O . TYR A 1 103 ? -4.411 9.730 -4.835 1.00 67.50 103 TYR A O 1
ATOM 833 N N . PRO A 1 104 ? -3.867 10.002 -2.691 1.00 61.56 104 PRO A N 1
ATOM 834 C CA . PRO A 1 104 ? -5.227 9.730 -2.203 1.00 61.56 104 PRO A CA 1
ATOM 835 C C . PRO A 1 104 ? -6.263 10.773 -2.654 1.00 61.56 104 PRO A C 1
ATOM 837 O O . PRO A 1 104 ? -7.452 10.630 -2.395 1.00 61.56 104 PRO A O 1
ATOM 840 N N . GLN A 1 105 ? -5.806 11.845 -3.302 1.00 71.69 105 GLN A N 1
ATOM 841 C CA . GLN A 1 105 ? -6.627 12.857 -3.966 1.00 71.69 105 GLN A CA 1
ATOM 842 C C . GLN A 1 105 ? -7.003 12.462 -5.402 1.00 71.69 105 GLN A C 1
ATOM 844 O O . GLN A 1 105 ? -7.847 13.123 -6.005 1.00 71.69 105 GLN A O 1
ATOM 849 N N . ALA A 1 106 ? -6.373 11.425 -5.961 1.00 78.81 106 ALA A N 1
ATOM 850 C CA .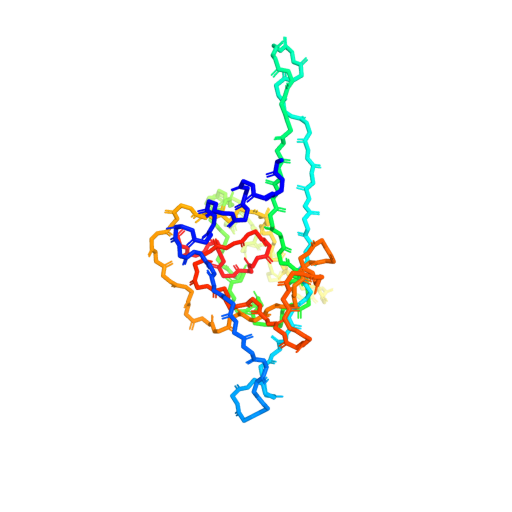 ALA A 1 106 ? -6.683 10.932 -7.290 1.00 78.81 106 ALA A CA 1
ATOM 851 C C . ALA A 1 106 ? -8.147 10.484 -7.348 1.00 78.81 106 ALA A C 1
ATOM 853 O O . ALA A 1 106 ? -8.653 9.797 -6.457 1.00 78.81 106 ALA A O 1
ATOM 854 N N . GLN A 1 107 ? -8.835 10.897 -8.410 1.00 82.19 107 GLN A N 1
ATOM 855 C CA . GLN A 1 107 ? -10.245 10.566 -8.623 1.00 82.19 107 GLN A CA 1
ATOM 856 C C . GLN A 1 107 ? -10.434 9.221 -9.330 1.00 82.19 107 GLN A C 1
ATOM 858 O O . GLN A 1 107 ? -11.539 8.685 -9.351 1.00 82.19 107 GLN A O 1
ATOM 863 N N . THR A 1 108 ? -9.362 8.673 -9.899 1.00 86.62 108 THR A N 1
ATOM 864 C CA . THR A 1 108 ? -9.373 7.408 -10.627 1.00 86.62 108 THR A CA 1
ATOM 865 C C . THR A 1 108 ? -9.386 6.222 -9.659 1.00 86.62 108 THR A C 1
ATOM 867 O O . THR A 1 108 ? -8.749 6.242 -8.605 1.00 86.62 108 THR A O 1
ATOM 870 N N . ALA A 1 109 ? -10.146 5.185 -10.011 1.00 90.38 109 ALA A N 1
ATOM 871 C CA . ALA A 1 109 ? -10.187 3.942 -9.251 1.00 90.38 109 ALA A CA 1
ATOM 872 C C . ALA A 1 109 ? -8.993 3.047 -9.604 1.00 90.38 109 ALA A C 1
ATOM 874 O O . ALA A 1 109 ? -8.524 3.050 -10.745 1.00 90.38 109 ALA A O 1
ATOM 875 N N . LEU A 1 110 ? -8.544 2.253 -8.633 1.00 88.62 110 LEU A N 1
ATOM 876 C CA . LEU A 1 110 ? -7.597 1.165 -8.844 1.00 88.62 110 LEU A CA 1
ATOM 877 C C . LEU A 1 110 ? -8.202 0.154 -9.830 1.00 88.62 110 LEU A C 1
ATOM 879 O O . LEU A 1 110 ? -9.386 -0.176 -9.762 1.00 88.62 110 LEU A O 1
ATOM 883 N N . LYS A 1 111 ? -7.385 -0.356 -10.748 1.00 89.06 111 LYS A N 1
ATOM 884 C CA . LYS A 1 111 ? -7.751 -1.406 -11.705 1.00 89.06 111 LYS A CA 1
ATOM 885 C C . LYS A 1 111 ? -7.797 -2.778 -11.041 1.00 89.06 111 LYS A C 1
ATOM 887 O O . LYS A 1 111 ? -8.572 -3.632 -11.465 1.00 89.06 111 LYS A O 1
ATOM 892 N N . ARG A 1 112 ? -6.954 -3.017 -10.030 1.00 89.94 112 ARG A N 1
ATOM 893 C CA . ARG A 1 112 ? -6.948 -4.274 -9.267 1.00 89.94 112 ARG A CA 1
ATOM 894 C C . ARG A 1 112 ? -7.826 -4.167 -8.029 1.00 89.94 112 ARG A C 1
ATOM 896 O O . ARG A 1 112 ? -7.815 -3.159 -7.328 1.00 89.94 112 ARG A O 1
ATOM 903 N N . THR A 1 113 ? -8.506 -5.260 -7.701 1.00 92.06 113 THR A N 1
ATOM 904 C CA . THR A 1 113 ? -9.195 -5.400 -6.417 1.00 92.06 113 THR A CA 1
ATOM 905 C C . THR A 1 113 ? -8.166 -5.520 -5.297 1.00 92.06 113 THR A C 1
ATOM 907 O O . THR A 1 113 ? -7.427 -6.504 -5.224 1.00 92.06 113 THR A O 1
ATOM 910 N N . ILE A 1 114 ? -8.117 -4.517 -4.420 1.00 93.31 114 ILE A N 1
ATOM 911 C CA . ILE A 1 114 ? -7.242 -4.506 -3.249 1.00 93.31 114 ILE A CA 1
ATOM 912 C C . ILE A 1 114 ? -8.103 -4.644 -1.994 1.00 93.31 114 ILE A C 1
ATOM 914 O O . ILE A 1 114 ? -8.866 -3.743 -1.647 1.00 93.31 114 ILE A O 1
ATOM 918 N N . LEU A 1 115 ? -7.954 -5.774 -1.303 1.00 95.31 115 LEU A N 1
ATOM 919 C CA . LEU A 1 115 ? -8.624 -6.051 -0.034 1.00 95.31 115 LEU A CA 1
ATOM 920 C C . LEU A 1 115 ? -7.623 -5.986 1.114 1.00 95.31 115 LEU A C 1
ATOM 922 O O . LEU A 1 115 ? -6.504 -6.480 0.984 1.00 95.31 115 LEU A O 1
ATOM 926 N N . ALA A 1 116 ? -8.019 -5.435 2.254 1.00 95.75 116 ALA A N 1
ATOM 927 C CA . ALA A 1 116 ? -7.205 -5.451 3.459 1.00 95.75 116 ALA A CA 1
ATOM 928 C C . ALA A 1 116 ? -8.028 -5.750 4.712 1.00 95.75 116 ALA A C 1
ATOM 930 O O . ALA A 1 116 ? -9.207 -5.427 4.785 1.00 95.75 116 ALA A O 1
ATOM 931 N N . TYR A 1 117 ? -7.398 -6.342 5.720 1.00 96.19 117 TYR A N 1
ATOM 932 C CA . TYR A 1 117 ? -7.978 -6.422 7.056 1.00 96.19 117 TYR A CA 1
ATOM 933 C C . TYR A 1 117 ? -8.124 -5.028 7.659 1.00 96.19 117 TYR A C 1
ATOM 935 O O . TYR A 1 117 ? -7.353 -4.117 7.330 1.00 96.19 117 TYR A O 1
ATOM 943 N N . LEU A 1 118 ? -9.091 -4.882 8.563 1.00 94.75 118 LEU A N 1
ATOM 944 C CA . LEU A 1 118 ? -9.207 -3.696 9.400 1.00 94.75 118 LEU A CA 1
ATOM 945 C C . LEU A 1 118 ? -7.917 -3.482 10.211 1.00 94.75 118 LEU A C 1
ATOM 947 O O . LEU A 1 118 ? -7.262 -4.455 10.589 1.00 94.75 118 LEU A O 1
ATOM 951 N N . PRO A 1 119 ? -7.522 -2.226 10.462 1.00 93.31 119 PRO A N 1
ATOM 952 C CA . PRO A 1 119 ? -6.508 -1.941 11.462 1.00 93.31 119 PRO A CA 1
ATOM 953 C C . PRO A 1 119 ? -7.072 -2.293 12.848 1.00 93.31 119 PRO A C 1
ATOM 955 O O . PRO A 1 119 ? -8.284 -2.211 13.060 1.00 93.31 119 PRO A O 1
ATOM 958 N N . ALA A 1 120 ? -6.201 -2.660 13.790 1.00 90.62 120 ALA A N 1
ATOM 959 C CA . ALA A 1 120 ? -6.598 -3.117 15.126 1.00 90.62 120 ALA A CA 1
ATOM 960 C C . ALA A 1 120 ? -7.517 -2.113 15.847 1.00 90.62 120 ALA A C 1
ATOM 962 O O . ALA A 1 120 ? -8.424 -2.492 16.584 1.00 90.62 120 ALA A O 1
ATOM 963 N N . GLU A 1 121 ? -7.323 -0.822 15.580 1.00 88.94 121 GLU A N 1
ATOM 964 C CA . GLU A 1 121 ? -8.131 0.267 16.117 1.00 88.94 121 GLU A CA 1
ATOM 965 C C . GLU A 1 121 ? -9.590 0.249 15.646 1.00 88.94 121 GLU A C 1
ATOM 967 O O . GLU A 1 121 ? -10.434 0.801 16.335 1.00 88.94 121 GLU A O 1
ATOM 972 N N . LEU A 1 122 ? -9.916 -0.376 14.511 1.00 89.31 122 LEU A N 1
ATOM 973 C CA . LEU A 1 122 ? -11.287 -0.449 13.988 1.00 89.31 122 LEU A CA 1
ATOM 974 C C . LEU A 1 122 ? -11.946 -1.814 14.204 1.00 89.31 122 LEU A C 1
ATOM 976 O O . LEU A 1 122 ? -13.159 -1.918 14.067 1.00 89.31 122 LEU A O 1
ATOM 980 N N . GLU A 1 123 ? -11.197 -2.860 14.563 1.00 89.00 123 GLU A N 1
ATOM 981 C CA . GLU A 1 123 ? -11.741 -4.224 14.680 1.00 89.00 123 GLU A CA 1
ATOM 982 C C . GLU A 1 123 ? -12.928 -4.332 15.649 1.00 89.00 123 GLU A C 1
ATOM 984 O O . GLU A 1 123 ? -13.834 -5.128 15.422 1.00 89.00 123 GLU A O 1
ATOM 989 N N . HIS A 1 124 ? -12.952 -3.517 16.707 1.00 90.31 124 HIS A N 1
ATOM 990 C CA . HIS A 1 124 ? -14.020 -3.526 17.709 1.00 90.31 124 HIS A CA 1
ATOM 991 C C . HIS A 1 124 ? -15.326 -2.865 17.236 1.00 90.31 124 HIS A C 1
ATOM 993 O O . HIS A 1 124 ? -16.370 -3.084 17.844 1.00 90.31 124 HIS A O 1
ATOM 999 N N . GLN A 1 125 ? -15.277 -2.051 16.178 1.00 90.44 125 GLN A N 1
ATOM 1000 C CA . GLN A 1 125 ? -16.422 -1.271 15.693 1.00 90.44 125 GLN A CA 1
ATOM 1001 C C . GLN A 1 125 ? -17.238 -2.012 14.629 1.00 90.44 125 GLN A C 1
ATOM 1003 O O . GLN A 1 125 ? -18.356 -1.608 14.318 1.00 90.44 125 GLN A O 1
ATOM 1008 N N . TYR A 1 126 ? -16.688 -3.088 14.064 1.00 92.38 126 TYR A N 1
ATOM 1009 C CA . TYR A 1 126 ? -17.279 -3.806 12.940 1.00 92.38 126 TYR A CA 1
ATOM 1010 C C . TYR A 1 126 ? -17.423 -5.302 13.244 1.00 92.38 126 TYR A C 1
ATOM 1012 O O . TYR A 1 126 ? -16.671 -5.856 14.048 1.00 92.38 126 TYR A O 1
ATOM 1020 N N . PRO A 1 127 ? -18.362 -6.001 12.581 1.00 93.38 127 PRO A N 1
ATOM 1021 C CA . PRO A 1 127 ? -18.474 -7.448 12.695 1.00 93.38 127 PRO A CA 1
ATOM 1022 C C . PRO A 1 127 ? -17.170 -8.164 12.326 1.00 93.38 127 PRO A C 1
ATOM 1024 O O . PRO A 1 127 ? -16.426 -7.745 11.431 1.00 93.38 127 PRO A O 1
ATOM 1027 N N . ARG A 1 128 ? -16.917 -9.308 12.971 1.00 92.00 128 ARG A N 1
ATOM 1028 C CA . ARG A 1 128 ? -15.769 -10.161 12.632 1.00 92.00 128 ARG A CA 1
ATOM 1029 C C . ARG A 1 128 ? -15.814 -10.550 11.156 1.00 92.00 128 ARG A C 1
ATOM 1031 O O . ARG A 1 128 ? -16.864 -10.917 10.636 1.00 92.00 128 ARG A O 1
ATOM 1038 N N . GLY A 1 129 ? -14.659 -10.500 10.495 1.00 92.12 129 GLY A N 1
ATOM 1039 C CA . GLY A 1 129 ? -14.544 -10.797 9.065 1.00 92.12 129 GLY A CA 1
ATOM 1040 C C . GLY A 1 129 ? -14.853 -9.617 8.139 1.00 92.12 129 GLY A C 1
ATOM 1041 O O . GLY A 1 129 ? -14.872 -9.808 6.925 1.00 92.12 129 GLY A O 1
ATOM 1042 N N . THR A 1 130 ? -15.058 -8.413 8.677 1.00 95.94 130 THR A N 1
ATOM 1043 C CA . THR A 1 130 ? -15.108 -7.188 7.870 1.00 95.94 130 THR A CA 1
ATOM 1044 C C . THR A 1 130 ? -13.738 -6.894 7.255 1.00 95.94 130 THR A C 1
ATOM 1046 O O . THR A 1 130 ? -12.703 -6.972 7.921 1.00 95.94 130 THR A O 1
ATOM 1049 N N . LEU A 1 131 ? -13.741 -6.535 5.975 1.00 96.19 131 LEU A N 1
ATOM 1050 C CA . LEU A 1 131 ? -12.581 -6.139 5.191 1.00 96.19 131 LEU A CA 1
ATOM 1051 C C . LEU A 1 131 ? -12.726 -4.705 4.682 1.00 96.19 131 LEU A C 1
ATOM 1053 O O . LEU A 1 131 ? -13.824 -4.201 4.458 1.00 96.19 131 LEU A O 1
ATOM 1057 N N . LEU A 1 132 ? -11.581 -4.079 4.440 1.00 95.69 132 LEU A N 1
ATOM 1058 C CA . LEU A 1 132 ? -11.434 -2.854 3.674 1.00 95.69 132 LEU A CA 1
ATOM 1059 C C . LEU A 1 132 ? -11.281 -3.208 2.198 1.00 95.69 132 LEU A C 1
ATOM 1061 O O . LEU A 1 132 ? -10.268 -3.783 1.798 1.00 95.69 132 LEU A O 1
ATOM 1065 N N . HIS A 1 133 ? -12.249 -2.821 1.381 1.00 96.00 133 HIS A N 1
ATOM 1066 C CA . HIS A 1 133 ? -12.110 -2.824 -0.068 1.00 96.00 133 HIS A CA 1
ATOM 1067 C C . HIS A 1 133 ? -11.616 -1.449 -0.510 1.00 96.00 133 HIS A C 1
ATOM 1069 O O . HIS A 1 133 ? -12.362 -0.470 -0.475 1.00 96.00 133 HIS A O 1
ATOM 1075 N N . VAL A 1 134 ? -10.346 -1.372 -0.909 1.00 93.88 134 VAL A N 1
ATOM 1076 C CA . VAL A 1 134 ? -9.715 -0.127 -1.351 1.00 93.88 134 VAL A CA 1
ATOM 1077 C C . VAL A 1 134 ? -10.043 0.126 -2.819 1.00 93.88 134 VAL A C 1
ATOM 1079 O O . VAL A 1 134 ? -9.716 -0.681 -3.684 1.00 93.88 134 VAL A O 1
ATOM 1082 N N . ILE A 1 135 ? -10.695 1.257 -3.081 1.00 94.00 135 ILE A N 1
ATOM 1083 C CA . ILE A 1 135 ? -11.217 1.650 -4.393 1.00 94.00 135 ILE A CA 1
ATOM 1084 C C . ILE A 1 135 ? -10.268 2.636 -5.074 1.00 94.00 135 ILE A C 1
ATOM 1086 O O . ILE A 1 135 ? -10.016 2.515 -6.267 1.00 94.00 135 ILE A O 1
ATOM 1090 N N . LYS A 1 136 ? -9.744 3.618 -4.333 1.00 92.62 136 LYS A N 1
ATOM 1091 C CA . LYS A 1 136 ? -8.856 4.669 -4.857 1.00 92.62 136 LYS A CA 1
ATOM 1092 C C . LYS A 1 136 ? -7.432 4.513 -4.309 1.00 92.62 136 LYS A C 1
ATOM 1094 O O . LYS A 1 136 ? -7.235 3.814 -3.312 1.00 92.62 136 LYS A O 1
ATOM 1099 N N . PRO A 1 137 ? -6.427 5.163 -4.921 1.00 90.12 137 PRO A N 1
ATOM 1100 C CA . PRO A 1 137 ? -5.049 5.146 -4.439 1.00 90.12 137 PRO A CA 1
ATOM 1101 C C . PRO A 1 137 ? -4.912 5.416 -2.935 1.00 90.12 137 PRO A C 1
ATOM 1103 O O . PRO A 1 137 ? -5.389 6.421 -2.414 1.00 90.12 137 PRO A O 1
ATOM 1106 N N . LEU A 1 138 ? -4.208 4.525 -2.234 1.00 90.06 138 LEU A N 1
ATOM 1107 C CA . LEU A 1 138 ? -3.929 4.635 -0.801 1.00 90.06 138 LEU A CA 1
ATOM 1108 C C . LEU A 1 138 ? -2.459 4.311 -0.517 1.00 90.06 138 LEU A C 1
ATOM 1110 O O . LEU A 1 138 ? -1.780 3.641 -1.302 1.00 90.06 138 LEU A O 1
ATOM 1114 N N . TYR A 1 139 ? -1.942 4.808 0.609 1.00 87.88 139 TYR A N 1
ATOM 1115 C CA . TYR A 1 139 ? -0.535 4.662 0.974 1.00 87.88 139 TYR A CA 1
ATOM 1116 C C . TYR A 1 139 ? -0.065 3.206 0.932 1.00 87.88 139 TYR A C 1
ATOM 1118 O O . TYR A 1 139 ? -0.703 2.311 1.491 1.00 87.88 139 TYR A O 1
ATOM 1126 N N . ARG A 1 140 ? 1.120 3.015 0.328 1.00 84.56 140 ARG A N 1
ATOM 1127 C CA . ARG A 1 140 ? 1.834 1.734 0.180 1.00 84.56 140 ARG A CA 1
ATOM 1128 C C . ARG A 1 140 ? 1.137 0.671 -0.683 1.00 84.56 140 ARG A C 1
ATOM 1130 O O . ARG A 1 140 ? 1.574 -0.481 -0.681 1.00 84.56 140 ARG A O 1
ATOM 1137 N N . ILE A 1 141 ? 0.136 1.051 -1.473 1.00 87.00 141 ILE A N 1
ATOM 1138 C CA . ILE A 1 141 ? -0.330 0.242 -2.605 1.00 87.00 141 ILE A CA 1
ATOM 1139 C C . ILE A 1 141 ? 0.581 0.530 -3.802 1.00 87.00 141 ILE A C 1
ATOM 1141 O O . ILE A 1 141 ? 0.791 1.690 -4.140 1.00 87.00 141 ILE A O 1
ATOM 1145 N N . ALA A 1 142 ? 1.121 -0.507 -4.448 1.00 81.69 142 ALA A N 1
ATOM 1146 C CA . ALA A 1 142 ? 2.036 -0.335 -5.584 1.00 81.69 142 ALA A CA 1
ATOM 1147 C C . ALA A 1 142 ? 1.385 0.419 -6.754 1.00 81.69 142 ALA A C 1
ATOM 1149 O O . ALA A 1 142 ? 2.002 1.270 -7.381 1.00 81.69 142 ALA A O 1
ATOM 1150 N N . GLU A 1 143 ? 0.109 0.137 -6.998 1.00 82.62 143 GLU A N 1
ATOM 1151 C CA . GLU A 1 143 ? -0.694 0.774 -8.038 1.00 82.62 143 GLU A CA 1
ATOM 1152 C C . GLU A 1 143 ? -0.999 2.246 -7.755 1.00 82.62 143 GLU A C 1
ATOM 1154 O O . GLU A 1 143 ? -1.213 3.005 -8.683 1.00 82.62 143 GLU A O 1
ATOM 1159 N N . ALA A 1 144 ? -0.931 2.708 -6.503 1.00 82.38 144 ALA A N 1
ATOM 1160 C CA . ALA A 1 144 ? -1.257 4.095 -6.173 1.00 82.38 144 ALA A CA 1
ATOM 1161 C C . ALA A 1 144 ? -0.365 5.138 -6.876 1.00 82.38 144 ALA A C 1
ATOM 1163 O O . ALA A 1 144 ? -0.754 6.300 -6.944 1.00 82.38 144 ALA A O 1
ATOM 1164 N N . GLY A 1 145 ? 0.810 4.737 -7.375 1.00 73.19 145 GLY A N 1
ATOM 1165 C CA . GLY A 1 145 ? 1.731 5.604 -8.112 1.00 73.19 145 GLY A CA 1
ATOM 1166 C C . GLY A 1 145 ? 1.431 5.761 -9.608 1.00 73.19 145 GLY A C 1
ATOM 1167 O O . GLY A 1 145 ? 2.151 6.504 -10.264 1.00 73.19 145 GLY A O 1
ATOM 1168 N N . VAL A 1 146 ? 0.419 5.075 -10.161 1.00 72.88 146 VAL A N 1
ATOM 1169 C CA . VAL A 1 146 ? 0.054 5.179 -11.593 1.00 72.88 146 VAL A CA 1
ATOM 1170 C C . VAL A 1 146 ? -1.153 6.087 -11.869 1.00 72.88 146 VAL A C 1
ATOM 1172 O O . VAL A 1 146 ? -1.674 6.079 -12.985 1.00 72.88 146 VAL A O 1
ATOM 1175 N N . HIS A 1 147 ? -1.617 6.827 -10.859 1.00 70.00 147 HIS A N 1
ATOM 1176 C CA . HIS A 1 147 ? -2.867 7.594 -10.867 1.00 70.00 147 HIS A CA 1
ATOM 1177 C C . HIS A 1 147 ? -2.655 9.086 -10.637 1.00 70.00 147 HIS A C 1
ATOM 1179 O O . HIS A 1 147 ? -1.725 9.436 -9.876 1.00 70.00 147 HIS A O 1
#

Secondary structure (DSSP, 8-state):
-HHHHHHHHHHTTSEEEEE--HHHHTTSPEEPEEEEEEEE-TTSS-EEEEEEEE-GGG-STHHHHTT--TTS-HHHHHHHHHHHHHHHHTTPPP---------TT--SPPSS-EEEEPPTTTGGGS-TTEEEEE-S--BT-GGGGG-

Sequence (147 aa):
SDDQEISDLVGRGVFKFEQYNEKLHGRIRIFKSRLVREVKGKTTKPYEKSRLVIQGYQDYGKEAILTQSPTIQRCSQRLIMSLAPALIQSGMSVKLRDITQAYPQAQTALKRTILAYLPAELEHQYPRGTLLHVIKPLYRIAEAGVH

Foldseek 3Di:
DVVVQVVVLVVLPQKDKDFDDCVVPVPPDAWAKAKDWDWPPPVHDTDIDIFIATPCPVVPCLQVLQVDDPPDDPVNVVVCVVCQVVCVVVVHDDDDDDDWDQPSVDSQWDPDFHKYDDHPVCCVVDDPRMIIGGTATGTPDSRSVVD

pLDDT: mean 83.77, std 12.55, range [46.72, 96.19]